Protein AF-A0A6A6VQ88-F1 (afdb_monomer_lite)

Organism: NCBI:txid1340428

Sequence (132 aa):
MDSVHTRSTAYEKLSNLYVLCNKLVDGVSEKMVLDTIVAIAKTKIDGSSSLILPTCYSIRIILDETTESDQARKALVDLYAEYGEKELEGKTTEEFSADFFVALSSRLMATRVRQNDKEEGAIKEVSTNSWW

Secondary structure (DSSP, 8-state):
-HHHHHHHHHHHHHHHHHHHHHHTT-HHHHHHHHHHHHHHHHPPPTT-----PPPHHHHHHHHHHS-TT-HHHHHHHHHHHHH-TTTTTT--TTTS-HHHHHHHHHHHHHHHHHHHHHHHHHHHHHHHSS--

Radius of gyration: 18.56 Å; chains: 1; bounding box: 42×37×58 Å

Structure (mmCIF, N/CA/C/O backbone):
data_AF-A0A6A6VQ88-F1
#
_entry.id   AF-A0A6A6VQ88-F1
#
loop_
_atom_site.group_PDB
_atom_site.id
_atom_site.type_symbol
_atom_site.label_atom_id
_atom_site.label_alt_id
_atom_site.label_comp_id
_atom_site.label_asym_id
_atom_site.label_entity_id
_atom_site.label_seq_id
_atom_site.pdbx_PDB_ins_code
_atom_site.Cartn_x
_atom_site.Cartn_y
_atom_site.Cartn_z
_atom_site.occupancy
_atom_site.B_iso_or_equiv
_atom_site.auth_seq_id
_atom_site.auth_comp_id
_atom_site.auth_asym_id
_atom_site.auth_atom_id
_atom_site.pdbx_PDB_model_num
ATOM 1 N N . MET A 1 1 ? 15.839 16.160 -6.687 1.00 57.09 1 MET A N 1
ATOM 2 C CA . MET A 1 1 ? 14.942 15.484 -7.651 1.00 57.09 1 MET A CA 1
ATOM 3 C C . MET A 1 1 ? 15.137 13.969 -7.627 1.00 57.09 1 MET A C 1
ATOM 5 O O . MET A 1 1 ? 14.145 13.254 -7.640 1.00 57.09 1 MET A O 1
ATOM 9 N N . ASP A 1 2 ? 16.368 13.479 -7.469 1.00 66.00 2 ASP A N 1
ATOM 10 C CA . ASP A 1 2 ? 16.692 12.039 -7.508 1.00 66.00 2 ASP A CA 1
ATOM 11 C C . ASP A 1 2 ? 16.021 11.183 -6.417 1.00 66.00 2 ASP A C 1
ATOM 13 O O . ASP A 1 2 ? 15.681 10.024 -6.653 1.00 66.00 2 ASP A O 1
ATOM 17 N N . SER A 1 3 ? 15.756 11.745 -5.232 1.00 67.50 3 SER A N 1
ATOM 18 C CA . SER A 1 3 ? 15.129 11.015 -4.118 1.00 67.50 3 SER A CA 1
ATOM 19 C C . SER A 1 3 ? 13.669 10.623 -4.377 1.00 67.50 3 SER A C 1
ATOM 21 O O . SER A 1 3 ? 13.243 9.557 -3.937 1.00 67.50 3 SER A O 1
ATOM 23 N N . VAL A 1 4 ? 12.912 11.441 -5.116 1.00 70.56 4 VAL A N 1
ATOM 24 C CA . VAL A 1 4 ? 11.500 11.176 -5.451 1.00 70.56 4 VAL A CA 1
ATOM 25 C C . VAL A 1 4 ? 11.411 10.007 -6.427 1.00 70.56 4 VAL A C 1
ATOM 27 O O . VAL A 1 4 ? 10.731 9.021 -6.156 1.00 70.56 4 VAL A O 1
ATOM 30 N N . HIS A 1 5 ? 12.181 10.076 -7.516 1.00 75.00 5 HIS A N 1
ATOM 31 C CA . HIS A 1 5 ? 12.226 9.031 -8.537 1.00 75.00 5 HIS A CA 1
ATOM 32 C C . HIS A 1 5 ? 12.708 7.685 -7.965 1.00 75.00 5 HIS A C 1
ATOM 34 O O . HIS A 1 5 ? 12.169 6.622 -8.283 1.00 75.00 5 HIS A O 1
ATOM 40 N N . THR A 1 6 ? 13.671 7.732 -7.040 1.00 80.94 6 THR A N 1
ATOM 41 C CA . THR A 1 6 ? 14.163 6.539 -6.339 1.00 80.94 6 THR A CA 1
ATOM 42 C C . THR A 1 6 ? 13.074 5.890 -5.476 1.00 80.94 6 THR A C 1
ATOM 44 O O . THR A 1 6 ? 12.968 4.667 -5.446 1.00 80.94 6 THR A O 1
ATOM 47 N N . ARG A 1 7 ? 12.217 6.674 -4.803 1.00 81.19 7 ARG A N 1
ATOM 48 C CA . ARG A 1 7 ? 11.106 6.116 -4.009 1.00 81.19 7 ARG A CA 1
ATOM 49 C C . ARG A 1 7 ? 9.960 5.598 -4.876 1.00 81.19 7 ARG A C 1
ATOM 51 O O . ARG A 1 7 ? 9.438 4.531 -4.573 1.00 81.19 7 ARG A O 1
ATOM 58 N N . SER A 1 8 ? 9.617 6.276 -5.973 1.00 83.25 8 SER A N 1
ATOM 59 C CA . SER A 1 8 ? 8.614 5.778 -6.930 1.00 83.25 8 SER A CA 1
ATOM 60 C C . SER A 1 8 ? 8.989 4.394 -7.462 1.00 83.25 8 SER A C 1
ATOM 62 O O . SER A 1 8 ? 8.202 3.458 -7.358 1.00 83.25 8 SER A O 1
ATOM 64 N N . THR A 1 9 ? 10.228 4.227 -7.933 1.00 89.06 9 THR A N 1
ATOM 65 C CA . THR A 1 9 ? 10.715 2.927 -8.428 1.00 89.06 9 THR A CA 1
ATOM 66 C C . THR A 1 9 ? 10.822 1.871 -7.323 1.00 89.06 9 THR A C 1
ATOM 68 O O . THR A 1 9 ? 10.633 0.682 -7.585 1.00 89.06 9 THR A O 1
ATOM 71 N N . ALA A 1 10 ? 11.086 2.274 -6.076 1.00 92.62 10 ALA A N 1
ATOM 72 C CA . ALA A 1 10 ? 11.059 1.365 -4.933 1.00 92.62 10 ALA A CA 1
ATOM 73 C C . ALA A 1 10 ? 9.646 0.825 -4.665 1.00 92.62 10 ALA A C 1
ATOM 75 O O . ALA A 1 10 ? 9.501 -0.378 -4.453 1.00 92.62 10 ALA A O 1
ATOM 76 N N . TYR A 1 11 ? 8.606 1.664 -4.736 1.00 94.62 11 TYR A N 1
ATOM 77 C CA . TYR A 1 11 ? 7.223 1.211 -4.555 1.00 94.62 11 TYR A CA 1
ATOM 78 C C . TYR A 1 11 ? 6.792 0.198 -5.605 1.00 94.62 11 TYR A C 1
ATOM 80 O O . TYR A 1 11 ? 6.148 -0.791 -5.266 1.00 94.62 11 TYR A O 1
ATOM 88 N N . GLU A 1 12 ? 7.179 0.395 -6.861 1.00 94.56 12 GLU A N 1
ATOM 89 C CA . GLU A 1 12 ? 6.874 -0.554 -7.934 1.00 94.56 12 GLU A CA 1
ATOM 90 C C . GLU A 1 12 ? 7.543 -1.9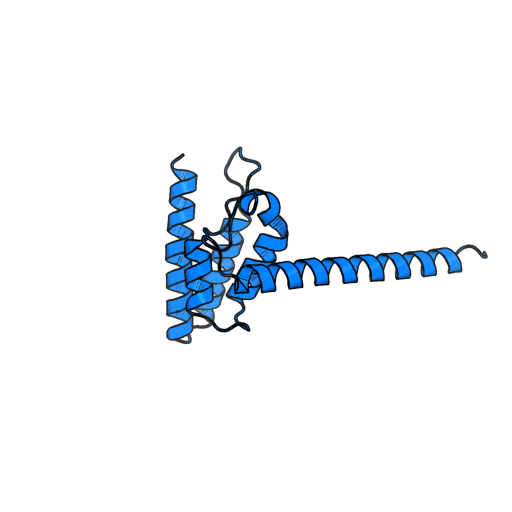08 -7.692 1.00 94.56 12 GLU A C 1
ATOM 92 O O . GLU A 1 12 ? 6.902 -2.954 -7.802 1.00 94.56 12 GLU A O 1
ATOM 97 N N . LYS A 1 13 ? 8.823 -1.905 -7.303 1.00 96.19 13 LYS A N 1
ATOM 98 C CA . LYS A 1 13 ? 9.557 -3.136 -6.978 1.00 96.19 13 LYS A CA 1
ATOM 99 C C . LYS A 1 13 ? 8.956 -3.853 -5.773 1.00 96.19 13 LYS A C 1
ATOM 101 O O . LYS A 1 13 ? 8.774 -5.065 -5.826 1.00 96.19 13 LYS A O 1
ATOM 106 N N . LEU A 1 14 ? 8.624 -3.116 -4.714 1.00 96.94 14 LEU A N 1
ATOM 107 C CA . LEU A 1 14 ? 8.008 -3.681 -3.513 1.00 96.94 14 LEU A CA 1
ATOM 108 C C . LEU A 1 14 ? 6.603 -4.214 -3.795 1.00 96.94 14 LEU A C 1
ATOM 110 O O . LEU A 1 14 ? 6.260 -5.280 -3.305 1.00 96.94 14 LEU A O 1
ATOM 114 N N . SER A 1 15 ? 5.817 -3.536 -4.631 1.00 97.19 15 SER A N 1
ATOM 115 C CA . SER A 1 15 ? 4.473 -4.002 -4.996 1.00 97.19 15 SER A CA 1
ATOM 116 C C . SER A 1 15 ? 4.528 -5.302 -5.796 1.00 97.19 15 SER A C 1
ATOM 118 O O . SER A 1 15 ? 3.810 -6.248 -5.490 1.00 97.19 15 SER A O 1
ATOM 120 N N . ASN A 1 16 ? 5.446 -5.399 -6.763 1.00 97.12 16 ASN A N 1
ATOM 121 C CA . ASN A 1 16 ? 5.683 -6.649 -7.489 1.00 97.12 16 ASN A CA 1
ATOM 122 C C . ASN A 1 16 ? 6.172 -7.772 -6.562 1.00 97.12 16 ASN A C 1
ATOM 124 O O . ASN A 1 16 ? 5.733 -8.913 -6.692 1.00 97.12 16 ASN A O 1
ATOM 128 N N . LEU A 1 17 ? 7.067 -7.458 -5.620 1.00 97.62 17 LEU A N 1
ATOM 129 C CA . LEU A 1 17 ? 7.561 -8.433 -4.650 1.00 97.62 17 LEU A CA 1
ATOM 130 C C . LEU A 1 17 ? 6.444 -8.915 -3.718 1.00 97.62 17 LEU A C 1
ATOM 132 O O . LEU A 1 17 ? 6.363 -10.108 -3.457 1.00 97.62 17 LEU A O 1
ATOM 136 N N . TYR A 1 18 ? 5.557 -8.020 -3.276 1.00 97.88 18 TYR A N 1
ATOM 137 C CA . TYR A 1 18 ? 4.387 -8.382 -2.479 1.00 97.88 18 TYR A CA 1
ATOM 138 C C . TYR A 1 18 ? 3.505 -9.387 -3.223 1.00 97.88 18 TYR A C 1
ATOM 140 O O . TYR A 1 18 ? 3.211 -10.456 -2.696 1.00 97.88 18 TYR A O 1
ATOM 148 N N . VAL A 1 19 ? 3.149 -9.083 -4.477 1.00 96.75 19 VAL A N 1
ATOM 149 C CA . VAL A 1 19 ? 2.345 -9.977 -5.326 1.00 96.75 19 VAL A CA 1
ATOM 150 C C . VAL A 1 19 ? 3.037 -11.326 -5.518 1.00 96.75 19 VAL A C 1
ATOM 152 O O . VAL A 1 19 ? 2.387 -12.370 -5.472 1.00 96.75 19 VAL A O 1
ATOM 155 N N . LEU A 1 20 ? 4.358 -11.331 -5.706 1.00 97.50 20 LEU A N 1
ATOM 156 C CA . LEU A 1 20 ? 5.128 -12.567 -5.808 1.00 97.50 20 LEU A CA 1
ATOM 157 C C . LEU A 1 20 ? 5.057 -13.386 -4.510 1.00 97.50 20 LEU A C 1
ATOM 159 O O . LEU A 1 20 ? 4.793 -14.584 -4.576 1.00 97.50 20 LEU A O 1
ATOM 163 N N . CYS A 1 21 ? 5.252 -12.762 -3.345 1.00 97.12 21 CYS A N 1
ATOM 164 C CA . CYS A 1 21 ? 5.136 -13.428 -2.045 1.00 97.12 21 CYS A CA 1
ATOM 165 C C . CYS A 1 21 ? 3.730 -13.999 -1.822 1.00 97.12 21 CYS A C 1
ATOM 167 O O . CYS A 1 21 ? 3.611 -15.154 -1.417 1.00 97.12 21 CYS A O 1
ATOM 169 N N . ASN A 1 22 ? 2.685 -13.244 -2.170 1.00 95.50 22 ASN A N 1
ATOM 170 C CA . ASN A 1 22 ? 1.294 -13.689 -2.091 1.00 95.50 22 ASN A CA 1
ATOM 171 C C . ASN A 1 22 ? 1.048 -14.929 -2.978 1.00 95.50 22 ASN A C 1
ATOM 173 O O . ASN A 1 22 ? 0.521 -15.938 -2.509 1.00 95.50 22 ASN A O 1
ATOM 177 N N . LYS A 1 23 ? 1.542 -14.924 -4.227 1.00 94.81 23 LYS A N 1
ATOM 178 C CA . LYS A 1 23 ? 1.458 -16.074 -5.154 1.00 94.81 23 LYS A CA 1
ATOM 179 C C . LYS A 1 23 ? 2.254 -17.295 -4.689 1.00 94.81 23 LYS A C 1
ATOM 181 O O . LYS A 1 23 ? 1.863 -18.424 -4.978 1.00 94.81 23 LYS A O 1
ATOM 186 N N . LEU A 1 24 ? 3.366 -17.080 -3.989 1.00 97.38 24 LEU A N 1
ATOM 187 C CA . LEU A 1 24 ? 4.177 -18.141 -3.384 1.00 97.38 24 LEU A CA 1
ATOM 188 C C . LEU A 1 24 ? 3.634 -18.606 -2.023 1.00 97.38 24 LEU A C 1
ATOM 190 O O . LEU A 1 24 ? 4.179 -19.551 -1.454 1.00 97.38 24 LEU A O 1
ATOM 194 N N . VAL A 1 25 ? 2.568 -17.975 -1.515 1.00 95.75 25 VAL A N 1
ATOM 195 C CA . VAL A 1 25 ? 1.987 -18.227 -0.187 1.00 95.75 25 VAL A CA 1
ATOM 196 C C . VAL A 1 25 ? 3.022 -18.018 0.937 1.00 95.75 25 VAL A C 1
ATOM 198 O O . VAL A 1 25 ? 2.986 -18.661 1.986 1.00 95.75 25 VAL A O 1
ATOM 201 N N . ASP A 1 26 ? 3.967 -17.097 0.727 1.00 97.25 26 ASP A N 1
ATOM 202 C CA . ASP A 1 26 ? 4.970 -16.699 1.717 1.00 97.25 26 ASP A CA 1
ATOM 203 C C . ASP A 1 26 ? 4.459 -15.511 2.542 1.00 97.25 26 ASP A C 1
ATOM 205 O O . ASP A 1 26 ? 4.835 -14.355 2.328 1.00 97.25 26 ASP A O 1
ATOM 209 N N . GLY A 1 27 ? 3.595 -15.816 3.513 1.00 96.06 27 GLY A N 1
ATOM 210 C CA . GLY A 1 27 ? 2.959 -14.804 4.361 1.00 96.06 27 GLY A CA 1
ATOM 211 C C . GLY A 1 27 ? 3.932 -14.004 5.241 1.00 96.06 27 GLY A C 1
ATOM 212 O O . GLY A 1 27 ? 3.606 -12.897 5.670 1.00 96.06 27 GLY A O 1
ATOM 213 N N . VAL A 1 28 ? 5.133 -14.530 5.522 1.00 97.38 28 VAL A N 1
ATOM 214 C CA . VAL A 1 28 ? 6.140 -13.815 6.328 1.00 97.38 28 VAL A CA 1
ATOM 215 C C . VAL A 1 28 ? 6.757 -12.692 5.504 1.00 97.38 28 VAL A C 1
ATOM 217 O O . VAL A 1 28 ? 6.773 -11.541 5.949 1.00 97.38 28 VAL A O 1
ATOM 220 N N . SER A 1 29 ? 7.224 -13.013 4.297 1.00 97.31 29 SER A N 1
ATOM 221 C CA . SER A 1 29 ? 7.798 -12.016 3.393 1.00 97.31 29 SER A CA 1
ATOM 222 C C . SER A 1 29 ? 6.738 -11.041 2.891 1.00 97.31 29 SER A C 1
ATOM 224 O O . SER A 1 29 ? 6.998 -9.843 2.848 1.00 97.31 29 SER A O 1
ATOM 226 N N . GLU A 1 30 ? 5.526 -11.519 2.596 1.00 96.50 30 GLU A N 1
ATOM 227 C CA . GLU A 1 30 ? 4.381 -10.682 2.218 1.00 96.50 30 GLU A CA 1
ATOM 228 C C . GLU A 1 30 ? 4.140 -9.569 3.247 1.00 96.50 30 GLU A C 1
ATOM 230 O O . GLU A 1 30 ? 4.154 -8.379 2.913 1.00 96.50 30 GLU A O 1
ATOM 235 N N . LYS A 1 31 ? 4.023 -9.942 4.527 1.00 96.50 31 LYS A N 1
ATOM 236 C CA . LYS A 1 31 ? 3.859 -8.981 5.619 1.00 96.50 31 LYS A CA 1
ATOM 237 C C . LYS A 1 31 ? 5.051 -8.030 5.732 1.00 96.50 31 LYS A C 1
ATOM 239 O O . LYS A 1 31 ? 4.856 -6.825 5.868 1.00 96.50 31 LYS A O 1
ATOM 244 N N . MET A 1 32 ? 6.277 -8.548 5.652 1.00 97.56 32 MET A N 1
ATOM 245 C CA . MET A 1 32 ? 7.492 -7.733 5.750 1.00 97.56 32 MET A CA 1
ATOM 246 C C . MET A 1 32 ? 7.573 -6.682 4.634 1.00 97.56 32 MET A C 1
ATOM 248 O O . MET A 1 32 ? 7.960 -5.536 4.878 1.00 97.56 32 MET A O 1
ATOM 252 N N . VAL A 1 33 ? 7.186 -7.048 3.411 1.00 97.31 33 VAL A N 1
ATOM 253 C CA . VAL A 1 33 ? 7.142 -6.135 2.265 1.00 97.31 33 VAL A CA 1
ATOM 254 C C . VAL A 1 33 ? 6.078 -5.063 2.473 1.00 97.31 33 VAL A C 1
ATOM 256 O O . VAL A 1 33 ? 6.367 -3.884 2.268 1.00 97.31 33 VAL A O 1
ATOM 259 N N . LEU A 1 34 ? 4.881 -5.436 2.934 1.00 96.56 34 LEU A N 1
ATOM 260 C CA . LEU A 1 34 ? 3.817 -4.473 3.212 1.00 96.56 34 LEU A CA 1
ATOM 261 C C . LEU A 1 34 ? 4.205 -3.482 4.315 1.00 96.56 34 LEU A C 1
ATOM 263 O O . LEU A 1 34 ? 4.065 -2.270 4.133 1.00 96.56 34 LEU A O 1
ATOM 267 N N . ASP A 1 35 ? 4.762 -3.980 5.419 1.00 96.00 35 ASP A N 1
ATOM 268 C CA . ASP A 1 35 ? 5.272 -3.150 6.513 1.00 96.00 35 ASP A CA 1
ATOM 269 C C . ASP A 1 35 ? 6.347 -2.175 6.000 1.00 96.00 35 ASP A C 1
ATOM 271 O O . ASP A 1 35 ? 6.358 -0.996 6.365 1.00 96.00 35 ASP A O 1
ATOM 275 N N . THR A 1 36 ? 7.204 -2.631 5.080 1.00 95.75 36 THR A N 1
ATOM 276 C CA . THR A 1 36 ? 8.226 -1.796 4.433 1.00 95.75 36 THR A CA 1
ATOM 277 C C . THR A 1 36 ? 7.606 -0.700 3.561 1.00 95.75 36 THR A C 1
ATOM 279 O O . THR A 1 36 ? 8.021 0.455 3.657 1.00 95.75 36 THR A O 1
ATOM 282 N N . ILE A 1 37 ? 6.593 -1.015 2.744 1.00 94.75 37 ILE A N 1
ATOM 283 C CA . ILE A 1 37 ? 5.870 -0.024 1.925 1.00 94.75 37 ILE A CA 1
ATOM 284 C C . ILE A 1 37 ? 5.285 1.075 2.820 1.00 94.75 37 ILE A C 1
ATOM 286 O O . ILE A 1 37 ? 5.494 2.264 2.566 1.00 94.75 37 ILE A O 1
ATOM 290 N N . VAL A 1 38 ? 4.598 0.687 3.898 1.00 94.06 38 VAL A N 1
ATOM 291 C CA . VAL A 1 38 ? 3.985 1.630 4.844 1.00 94.06 38 VAL A CA 1
ATOM 292 C C . VAL A 1 38 ? 5.048 2.471 5.555 1.00 94.06 38 VAL A C 1
ATOM 294 O O . VAL A 1 38 ? 4.869 3.680 5.720 1.00 94.06 38 VAL A O 1
ATOM 297 N N . ALA A 1 39 ? 6.171 1.868 5.951 1.00 92.25 39 ALA A N 1
ATOM 298 C CA . ALA A 1 39 ? 7.271 2.579 6.596 1.00 92.25 39 ALA A CA 1
ATOM 299 C C . ALA A 1 39 ? 7.892 3.639 5.673 1.00 92.25 39 ALA A C 1
ATOM 301 O O . ALA A 1 39 ? 8.098 4.778 6.100 1.00 92.25 39 ALA A O 1
ATOM 302 N N . ILE A 1 40 ? 8.135 3.310 4.399 1.00 91.38 40 ILE A N 1
ATOM 303 C CA . ILE A 1 40 ? 8.659 4.269 3.412 1.00 91.38 40 ILE A CA 1
ATOM 304 C C . ILE A 1 40 ? 7.677 5.429 3.230 1.00 91.38 40 ILE A C 1
ATOM 306 O O . ILE A 1 40 ? 8.099 6.587 3.241 1.00 91.38 40 ILE A O 1
ATOM 310 N N . ALA A 1 41 ? 6.378 5.136 3.146 1.00 90.44 41 ALA A N 1
ATOM 311 C CA . ALA A 1 41 ? 5.350 6.153 2.955 1.00 90.44 41 ALA A CA 1
ATOM 312 C C . ALA A 1 41 ? 5.224 7.123 4.130 1.00 90.44 41 ALA A C 1
ATOM 314 O O . ALA A 1 41 ? 4.978 8.309 3.924 1.00 90.44 41 ALA A O 1
ATOM 315 N N . LYS A 1 42 ? 5.451 6.646 5.357 1.00 88.69 42 LYS A N 1
ATOM 316 C CA . LYS A 1 42 ? 5.443 7.475 6.573 1.00 88.69 42 LYS A CA 1
ATOM 317 C C . LYS A 1 42 ? 6.759 8.217 6.816 1.00 88.69 42 LYS A C 1
ATOM 319 O O . LYS A 1 42 ? 6.823 9.100 7.671 1.00 88.69 42 LYS A O 1
ATOM 324 N N . THR A 1 43 ? 7.814 7.889 6.072 1.00 86.56 43 THR A N 1
ATOM 325 C CA . THR A 1 43 ? 9.129 8.511 6.236 1.00 86.56 43 THR A CA 1
ATOM 326 C C . THR A 1 43 ? 9.196 9.823 5.457 1.00 86.56 43 THR A C 1
ATOM 328 O O . THR A 1 43 ? 9.157 9.837 4.225 1.00 86.56 43 THR A O 1
ATOM 331 N N . LYS A 1 44 ? 9.362 10.948 6.159 1.00 77.81 44 LYS A N 1
ATOM 332 C CA . LYS A 1 44 ? 9.606 12.255 5.525 1.00 77.81 44 LYS A CA 1
ATOM 333 C C . LYS A 1 44 ? 10.937 12.244 4.765 1.00 77.81 44 LYS A C 1
ATOM 335 O O . LYS A 1 44 ? 11.855 11.504 5.112 1.00 77.81 44 LYS A O 1
ATOM 340 N N . ILE A 1 45 ? 11.042 13.025 3.694 1.00 73.31 45 ILE A N 1
ATOM 341 C CA . ILE A 1 45 ? 12.348 13.304 3.079 1.00 73.31 45 ILE A CA 1
ATOM 342 C C . ILE A 1 45 ? 12.972 14.464 3.841 1.00 73.31 45 ILE A C 1
ATOM 344 O O . ILE A 1 45 ? 12.269 15.428 4.136 1.00 73.31 45 ILE A O 1
ATOM 348 N N . ASP A 1 46 ? 14.271 14.375 4.131 1.00 62.50 46 ASP A N 1
ATOM 349 C CA . ASP A 1 46 ? 15.050 15.448 4.754 1.00 62.50 46 ASP A CA 1
ATOM 350 C C . ASP A 1 46 ? 14.688 16.823 4.178 1.00 62.50 46 ASP A C 1
ATOM 352 O O . ASP A 1 46 ? 14.854 17.093 2.987 1.00 62.50 46 ASP A O 1
ATOM 356 N N . GLY A 1 47 ? 14.142 17.683 5.040 1.00 60.47 47 GLY A N 1
ATOM 357 C CA . GLY A 1 47 ? 13.778 19.062 4.714 1.00 60.47 47 GLY A CA 1
ATOM 358 C C . GLY A 1 47 ? 12.436 19.266 3.999 1.00 60.47 47 GLY A C 1
ATOM 359 O O . GLY A 1 47 ? 12.018 20.412 3.862 1.00 60.47 47 GLY A O 1
ATOM 360 N N . SER A 1 48 ? 11.727 18.208 3.588 1.00 63.12 48 SER A N 1
ATOM 361 C CA . SER A 1 48 ? 10.383 18.31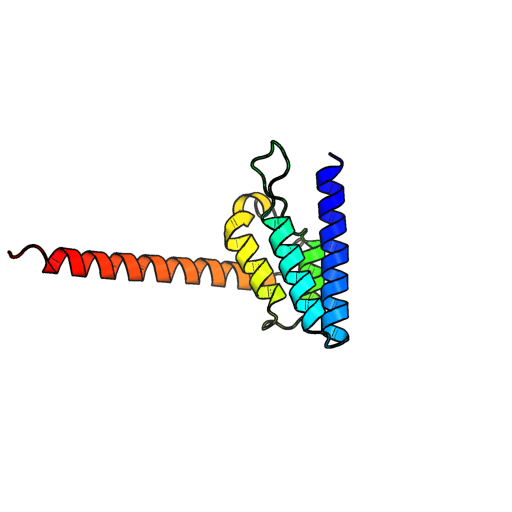5 3.006 1.00 63.12 48 SER A CA 1
ATOM 362 C C . SER A 1 48 ? 9.308 17.892 4.004 1.00 63.12 48 SER A C 1
ATOM 364 O O . SER A 1 48 ? 9.379 16.834 4.630 1.00 63.12 48 SER A O 1
ATOM 366 N N . SER A 1 49 ? 8.263 18.710 4.133 1.00 65.75 49 SER A N 1
ATOM 367 C CA . SER A 1 49 ? 7.053 18.350 4.880 1.00 65.75 49 SER A CA 1
ATOM 368 C C . SER A 1 49 ? 6.167 17.353 4.129 1.00 65.75 49 SER A C 1
ATOM 370 O O . SER A 1 49 ? 5.214 16.843 4.717 1.00 65.75 49 SER A O 1
ATOM 372 N N . SER A 1 50 ? 6.475 17.064 2.859 1.00 70.31 50 SER A N 1
ATOM 373 C CA . SER A 1 50 ? 5.683 16.163 2.027 1.00 70.31 50 SER A CA 1
ATOM 374 C C . SER A 1 50 ? 6.128 14.716 2.194 1.00 70.31 50 SER A C 1
ATOM 376 O O . SER A 1 50 ? 7.309 14.382 2.051 1.00 70.31 50 SER A O 1
ATOM 378 N N . LEU A 1 51 ? 5.156 13.854 2.475 1.00 83.44 51 LEU A N 1
ATOM 379 C CA . LEU A 1 51 ? 5.304 12.411 2.343 1.00 83.44 51 LEU A CA 1
ATOM 380 C C . LEU A 1 51 ? 5.323 12.047 0.854 1.00 83.44 51 LEU A C 1
ATOM 382 O O . LEU A 1 51 ? 4.806 12.796 0.027 1.00 83.44 51 LEU A O 1
ATOM 386 N N . ILE A 1 52 ? 5.929 10.907 0.521 1.00 86.38 52 ILE A N 1
ATOM 387 C CA . ILE A 1 52 ? 5.817 10.324 -0.820 1.00 86.38 52 ILE A CA 1
ATOM 388 C C . ILE A 1 52 ? 4.981 9.070 -0.693 1.00 86.38 52 ILE A C 1
ATOM 390 O O . ILE A 1 52 ? 5.442 8.088 -0.110 1.00 86.38 52 ILE A O 1
ATOM 394 N N . LEU A 1 53 ? 3.779 9.106 -1.252 1.00 91.19 53 LEU A N 1
ATOM 395 C CA . LEU A 1 53 ? 2.887 7.957 -1.278 1.00 91.19 53 LEU A CA 1
ATOM 396 C C . LEU A 1 53 ? 3.228 7.019 -2.451 1.00 91.19 53 LEU A C 1
ATOM 398 O O . LEU A 1 53 ? 3.901 7.437 -3.400 1.00 91.19 53 LEU A O 1
ATOM 402 N N . PRO A 1 54 ? 2.807 5.744 -2.383 1.00 92.69 54 PRO A N 1
ATOM 403 C CA . PRO A 1 54 ? 2.875 4.821 -3.511 1.00 92.69 54 PRO A CA 1
ATOM 404 C C . PRO A 1 54 ? 2.288 5.444 -4.779 1.00 92.69 54 PRO A C 1
ATOM 406 O O . PRO A 1 54 ? 1.266 6.105 -4.727 1.00 92.69 54 PRO A O 1
ATOM 409 N N . THR A 1 55 ? 2.914 5.249 -5.935 1.00 90.88 55 THR A N 1
ATOM 410 C CA . THR A 1 55 ? 2.383 5.772 -7.202 1.00 90.88 55 THR A CA 1
ATOM 411 C C . THR A 1 55 ? 1.101 5.044 -7.610 1.00 90.88 55 THR A C 1
ATOM 413 O O . THR A 1 55 ? 0.875 3.892 -7.222 1.00 90.88 55 THR A O 1
ATOM 416 N N . CYS A 1 56 ? 0.295 5.665 -8.473 1.00 89.62 56 CYS A N 1
ATOM 417 C CA . CYS A 1 56 ? -0.894 5.036 -9.052 1.00 89.62 56 CYS A CA 1
ATOM 418 C C . CYS A 1 56 ? -0.590 3.678 -9.711 1.00 89.62 56 CYS A C 1
ATOM 420 O O . CYS A 1 56 ? -1.346 2.723 -9.547 1.00 89.62 56 CYS A O 1
ATOM 422 N N . TYR A 1 57 ? 0.563 3.557 -10.374 1.00 90.38 57 TYR A N 1
ATOM 423 C CA . TYR A 1 57 ? 1.013 2.307 -10.976 1.00 90.38 57 TYR A CA 1
ATOM 424 C C . TYR A 1 57 ? 1.303 1.225 -9.924 1.00 90.38 57 TYR A C 1
ATOM 426 O O . TYR A 1 57 ? 0.833 0.099 -10.057 1.00 90.38 57 TYR A O 1
ATOM 434 N N . SER A 1 58 ? 2.002 1.564 -8.834 1.00 92.06 58 SER A N 1
ATOM 435 C CA . SER A 1 58 ? 2.240 0.611 -7.738 1.00 92.06 58 SER A CA 1
ATOM 436 C C . SER A 1 58 ? 0.954 0.171 -7.033 1.00 92.06 58 SER A C 1
ATOM 438 O O . SER A 1 58 ? 0.792 -1.004 -6.714 1.00 92.06 58 SER A O 1
ATOM 440 N N . ILE A 1 59 ? -0.002 1.086 -6.870 1.00 92.38 59 ILE A N 1
ATOM 441 C CA . ILE A 1 59 ? -1.326 0.786 -6.317 1.00 92.38 59 ILE A CA 1
ATOM 442 C C . ILE A 1 59 ? -2.065 -0.177 -7.239 1.00 92.38 59 ILE A C 1
ATOM 444 O O . ILE A 1 59 ? -2.578 -1.193 -6.777 1.00 92.38 59 ILE A O 1
ATOM 448 N N . ARG A 1 60 ? -2.045 0.088 -8.548 1.00 91.75 60 ARG A N 1
ATOM 449 C CA . ARG A 1 60 ? -2.657 -0.775 -9.554 1.00 91.75 60 ARG A CA 1
ATOM 450 C C . ARG A 1 60 ? -2.080 -2.190 -9.549 1.00 91.75 60 ARG A C 1
ATOM 452 O O . ARG A 1 60 ? -2.862 -3.125 -9.602 1.00 91.75 60 ARG A O 1
ATOM 459 N N . ILE A 1 61 ? -0.761 -2.356 -9.409 1.00 93.81 61 ILE A N 1
ATOM 460 C CA . ILE A 1 61 ? -0.140 -3.688 -9.274 1.00 93.81 61 ILE A CA 1
ATOM 461 C C . ILE A 1 61 ? -0.775 -4.473 -8.121 1.00 93.81 61 ILE A C 1
ATOM 463 O O . ILE A 1 61 ? -1.112 -5.639 -8.286 1.00 93.81 61 ILE A O 1
ATOM 467 N N . ILE A 1 62 ? -0.957 -3.838 -6.959 1.00 94.44 62 ILE A N 1
ATOM 468 C CA . ILE A 1 62 ? -1.570 -4.498 -5.804 1.00 94.44 62 ILE A CA 1
ATOM 469 C C . ILE A 1 62 ? -3.050 -4.775 -6.060 1.00 94.44 62 ILE A C 1
ATOM 471 O O . ILE A 1 62 ? -3.497 -5.889 -5.814 1.00 94.44 62 ILE A O 1
ATOM 475 N N . LEU A 1 63 ? -3.820 -3.802 -6.550 1.00 91.62 63 LEU A N 1
ATOM 476 C CA . LEU A 1 63 ? -5.247 -4.002 -6.812 1.00 91.62 63 LEU A CA 1
ATOM 477 C C . LEU A 1 63 ? -5.478 -5.106 -7.852 1.00 91.62 63 LEU A C 1
ATOM 479 O O . LEU A 1 63 ? -6.201 -6.049 -7.555 1.00 91.62 63 LEU A O 1
ATOM 483 N N . ASP A 1 64 ? -4.844 -5.046 -9.019 1.00 91.19 64 ASP A N 1
ATOM 484 C CA . ASP A 1 64 ? -5.116 -5.974 -10.125 1.00 91.19 64 ASP A CA 1
ATOM 485 C C . ASP A 1 64 ? -4.763 -7.435 -9.768 1.00 91.19 64 ASP A C 1
ATOM 487 O O . ASP A 1 64 ? -5.374 -8.368 -10.287 1.00 91.19 64 ASP A O 1
ATOM 491 N N . GLU A 1 65 ? -3.822 -7.645 -8.843 1.00 93.75 65 GLU A N 1
ATOM 492 C CA . GLU A 1 65 ? -3.274 -8.968 -8.518 1.00 93.75 65 GLU A CA 1
ATOM 493 C C . GLU A 1 65 ? -3.696 -9.512 -7.141 1.00 93.75 65 GLU A C 1
ATOM 495 O O . GLU A 1 65 ? -3.254 -10.593 -6.750 1.00 93.75 65 GLU A O 1
ATOM 500 N N . THR A 1 66 ? -4.541 -8.798 -6.388 1.00 92.69 66 THR A N 1
ATOM 501 C CA . THR A 1 66 ? -4.999 -9.226 -5.052 1.00 92.69 66 THR A CA 1
ATOM 502 C C . THR A 1 66 ? -6.514 -9.131 -4.891 1.00 92.69 66 THR A C 1
ATOM 504 O O . THR A 1 66 ? -7.197 -8.369 -5.576 1.00 92.69 66 THR A O 1
ATOM 507 N N . THR A 1 67 ? -7.061 -9.910 -3.955 1.00 92.06 67 THR A N 1
ATOM 508 C CA . THR A 1 67 ? -8.503 -9.911 -3.648 1.00 92.06 67 THR A CA 1
ATOM 509 C C . THR A 1 67 ? -8.936 -8.655 -2.891 1.00 92.06 67 THR A C 1
ATOM 511 O O . THR A 1 67 ? -8.130 -8.018 -2.222 1.00 92.06 67 THR A O 1
ATOM 514 N N . GLU A 1 68 ? -10.228 -8.317 -2.912 1.00 87.62 68 GLU A N 1
ATOM 515 C CA . GLU A 1 68 ? -10.766 -7.167 -2.161 1.00 87.62 68 GLU A CA 1
ATOM 516 C C . GLU A 1 68 ? -10.498 -7.231 -0.649 1.00 87.62 68 GLU A C 1
ATOM 518 O O . GLU A 1 68 ? -10.326 -6.196 -0.007 1.00 87.62 68 GLU A O 1
ATOM 523 N N . SER A 1 69 ? -10.432 -8.439 -0.085 1.00 89.25 69 SER A N 1
ATOM 524 C CA . SER A 1 69 ? -10.140 -8.678 1.332 1.00 89.25 69 SER A CA 1
ATOM 525 C C . SER A 1 69 ? -8.652 -8.602 1.692 1.00 89.25 69 SER A C 1
ATOM 527 O O . SER A 1 69 ? -8.304 -8.798 2.858 1.00 89.25 69 SER A O 1
ATOM 529 N N . ASP A 1 70 ? -7.775 -8.357 0.719 1.00 94.31 70 ASP A N 1
ATOM 530 C CA . ASP A 1 70 ? -6.331 -8.364 0.920 1.00 94.31 70 ASP A CA 1
ATOM 531 C C . ASP A 1 70 ? -5.859 -7.225 1.840 1.00 94.31 70 ASP A C 1
ATOM 533 O O . ASP A 1 70 ? -6.335 -6.082 1.786 1.00 94.31 70 ASP A O 1
ATOM 537 N N . GLN A 1 71 ? -4.896 -7.539 2.707 1.00 94.12 71 GLN A N 1
ATOM 538 C CA . GLN A 1 71 ? -4.387 -6.592 3.695 1.00 94.12 71 GLN A CA 1
ATOM 539 C C . GLN A 1 71 ? -3.635 -5.428 3.046 1.00 94.12 71 GLN A C 1
ATOM 541 O O . GLN A 1 71 ? -3.728 -4.307 3.551 1.00 94.12 71 GLN A O 1
ATOM 546 N N . ALA A 1 72 ? -2.951 -5.648 1.919 1.00 94.44 72 ALA A N 1
ATOM 547 C CA . ALA A 1 72 ? -2.253 -4.577 1.222 1.00 94.44 72 ALA A CA 1
ATOM 548 C C . ALA A 1 72 ? -3.220 -3.561 0.626 1.00 94.44 72 ALA A C 1
ATOM 550 O O . ALA A 1 72 ? -2.994 -2.359 0.779 1.00 94.44 72 ALA A O 1
ATOM 551 N N . ARG A 1 73 ? -4.336 -4.004 0.027 1.00 94.44 73 ARG A N 1
ATOM 552 C CA . ARG A 1 73 ? -5.376 -3.081 -0.458 1.00 94.44 73 ARG A CA 1
ATOM 553 C C . ARG A 1 73 ? -5.871 -2.182 0.669 1.00 94.44 73 ARG A C 1
ATOM 555 O O . ARG A 1 73 ? -5.906 -0.961 0.520 1.00 94.44 73 ARG A O 1
ATOM 562 N N . LYS A 1 74 ? -6.197 -2.776 1.820 1.00 94.06 74 LYS A N 1
ATOM 563 C CA . LYS A 1 74 ? -6.660 -2.027 2.992 1.00 94.06 74 LYS A CA 1
ATOM 564 C C . LYS A 1 74 ? -5.605 -1.041 3.498 1.00 94.06 74 LYS A C 1
ATOM 566 O O . LYS A 1 74 ? -5.935 0.114 3.744 1.00 94.06 74 LYS A O 1
ATOM 571 N N . ALA A 1 75 ? -4.350 -1.472 3.609 1.00 94.38 75 ALA A N 1
ATOM 572 C CA . ALA A 1 75 ? -3.254 -0.629 4.076 1.00 94.38 75 ALA A CA 1
ATOM 573 C C . ALA A 1 75 ? -2.984 0.562 3.141 1.00 94.38 75 ALA A C 1
ATOM 575 O O . ALA A 1 75 ? -2.764 1.673 3.618 1.00 94.38 75 ALA A O 1
ATOM 576 N N . LEU A 1 76 ? -3.043 0.358 1.820 1.00 93.88 76 LEU A N 1
ATOM 577 C CA . LEU A 1 76 ? -2.901 1.433 0.833 1.00 93.88 76 LEU A CA 1
ATOM 578 C C . LEU A 1 76 ? -4.054 2.435 0.916 1.00 93.88 76 LEU A C 1
ATOM 580 O O . LEU A 1 76 ? -3.824 3.643 0.892 1.00 93.88 76 LEU A O 1
ATOM 584 N N . VAL A 1 77 ? -5.287 1.946 1.057 1.00 94.00 77 VAL A N 1
ATOM 585 C CA . VAL A 1 77 ? -6.464 2.802 1.238 1.00 94.00 77 VAL A CA 1
ATOM 586 C C . VAL A 1 77 ? -6.370 3.600 2.539 1.00 94.00 77 VAL A C 1
ATOM 588 O O . VAL A 1 77 ? -6.634 4.799 2.530 1.00 94.00 77 VAL A O 1
ATOM 591 N N . ASP A 1 78 ? -5.957 2.971 3.641 1.00 93.38 78 ASP A N 1
ATOM 592 C CA . ASP A 1 78 ? -5.742 3.646 4.926 1.00 93.38 78 ASP A CA 1
ATOM 593 C C . ASP A 1 78 ? -4.681 4.751 4.807 1.00 93.38 78 ASP A C 1
ATOM 595 O O . ASP A 1 78 ? -4.892 5.869 5.275 1.00 93.38 78 ASP A O 1
ATOM 599 N N . LEU A 1 79 ? -3.573 4.468 4.119 1.00 92.75 79 LEU A N 1
ATOM 600 C CA . LEU A 1 79 ? -2.498 5.427 3.880 1.00 92.75 79 LEU A CA 1
ATOM 601 C C . LEU A 1 79 ? -2.987 6.652 3.089 1.00 92.75 79 LEU A C 1
ATOM 603 O O . LEU A 1 79 ? -2.676 7.789 3.441 1.00 92.75 79 LEU A O 1
ATOM 607 N N . TYR A 1 80 ? -3.775 6.432 2.037 1.00 93.12 80 TYR A N 1
ATOM 608 C CA . TYR A 1 80 ? -4.341 7.511 1.228 1.00 93.12 80 TYR A CA 1
ATOM 609 C C . TYR A 1 80 ? -5.454 8.276 1.936 1.00 93.12 80 TYR A C 1
ATOM 611 O O . TYR A 1 80 ? -5.567 9.485 1.756 1.00 93.12 80 TYR A O 1
ATOM 619 N N . ALA A 1 81 ? -6.250 7.611 2.769 1.00 92.62 81 ALA A N 1
ATOM 620 C CA . ALA A 1 81 ? -7.241 8.284 3.598 1.00 92.62 81 ALA A CA 1
ATOM 621 C C . ALA A 1 81 ? -6.583 9.234 4.612 1.00 92.62 81 ALA A C 1
ATOM 623 O O . ALA A 1 81 ? -7.164 10.263 4.947 1.00 92.62 81 ALA A O 1
ATOM 624 N N . GLU A 1 82 ? -5.387 8.890 5.096 1.00 90.50 82 GLU A N 1
ATOM 625 C CA . GLU A 1 82 ? -4.661 9.670 6.101 1.00 90.50 82 GLU A CA 1
ATOM 626 C C . GLU A 1 82 ? -3.794 10.784 5.489 1.00 90.50 82 GLU A C 1
ATOM 628 O O . GLU A 1 82 ? -3.707 11.872 6.055 1.00 90.50 82 GLU A O 1
ATOM 633 N N . TYR A 1 83 ? -3.170 10.540 4.331 1.00 89.62 83 TYR A N 1
ATOM 634 C CA . TYR A 1 83 ? -2.144 11.433 3.770 1.00 89.62 83 TYR A CA 1
ATOM 635 C C . TYR A 1 83 ? -2.372 11.842 2.307 1.00 89.62 83 TYR A C 1
ATOM 637 O O . TYR A 1 83 ? -1.613 12.649 1.771 1.00 89.62 83 TYR A O 1
ATOM 645 N N . GLY A 1 84 ? -3.379 11.280 1.639 1.00 85.94 84 GLY A N 1
ATOM 646 C CA . GLY A 1 84 ? -3.548 11.355 0.187 1.00 85.94 84 GLY A CA 1
ATOM 647 C C . GLY A 1 84 ? -4.218 12.615 -0.348 1.00 85.94 84 GLY A C 1
ATOM 648 O O . GLY A 1 84 ? -4.298 12.749 -1.560 1.00 85.94 84 GLY A O 1
ATOM 649 N N . GLU A 1 85 ? -4.678 13.542 0.499 1.00 84.50 85 GLU A N 1
ATOM 650 C CA . GLU A 1 85 ? -5.463 14.713 0.064 1.00 84.50 85 GLU A CA 1
ATOM 651 C C . GLU A 1 85 ? -4.780 15.498 -1.067 1.00 84.50 85 GLU A C 1
ATOM 653 O O . GLU A 1 85 ? -5.398 15.761 -2.095 1.00 84.50 85 GLU A O 1
ATOM 658 N N . LYS A 1 86 ? -3.480 15.787 -0.924 1.00 81.69 86 LYS A N 1
ATOM 659 C CA . LYS A 1 86 ? -2.699 16.496 -1.951 1.00 81.69 86 LYS A CA 1
ATOM 660 C C . LYS A 1 86 ? -2.368 15.636 -3.166 1.00 81.69 86 LYS A C 1
ATOM 662 O O . LYS A 1 86 ? -2.324 16.141 -4.278 1.00 81.69 86 LYS A O 1
ATOM 667 N N . GLU A 1 87 ? -2.117 14.346 -2.959 1.00 81.00 87 GLU A N 1
ATOM 668 C CA . GLU A 1 87 ? -1.742 13.422 -4.038 1.00 81.00 87 GLU A CA 1
ATOM 669 C C . GLU A 1 87 ? -2.934 13.049 -4.929 1.00 81.00 87 GLU A C 1
ATOM 671 O O . GLU A 1 87 ? -2.742 12.609 -6.059 1.00 81.00 87 GLU A O 1
ATOM 676 N N . LEU A 1 88 ? -4.162 13.218 -4.430 1.00 84.19 88 LEU A N 1
ATOM 677 C CA . LEU A 1 88 ? -5.404 12.968 -5.161 1.00 84.19 88 LEU A CA 1
ATOM 678 C C . LEU A 1 88 ? -5.934 14.214 -5.886 1.00 84.19 88 LEU A C 1
ATOM 680 O O . LEU A 1 88 ? -6.851 14.098 -6.701 1.00 84.19 88 LEU A O 1
ATOM 684 N N . GLU A 1 89 ? -5.383 15.400 -5.617 1.00 83.44 89 GLU A N 1
ATOM 685 C CA . GLU A 1 89 ? -5.835 16.641 -6.242 1.00 83.44 89 GLU A CA 1
ATOM 686 C C . GLU A 1 89 ? -5.584 16.604 -7.759 1.00 83.44 89 GLU A C 1
ATOM 688 O O . GLU A 1 89 ? -4.460 16.437 -8.232 1.00 83.44 89 GLU A O 1
ATOM 693 N N . GLY A 1 90 ? -6.660 16.722 -8.542 1.00 76.69 90 GLY A N 1
ATOM 694 C CA . GLY A 1 90 ? -6.600 16.677 -10.006 1.00 76.69 90 GLY A CA 1
ATOM 695 C C . GLY A 1 90 ? -6.397 15.282 -10.609 1.00 76.69 90 GLY A C 1
ATOM 696 O O . GLY A 1 90 ? -6.280 15.1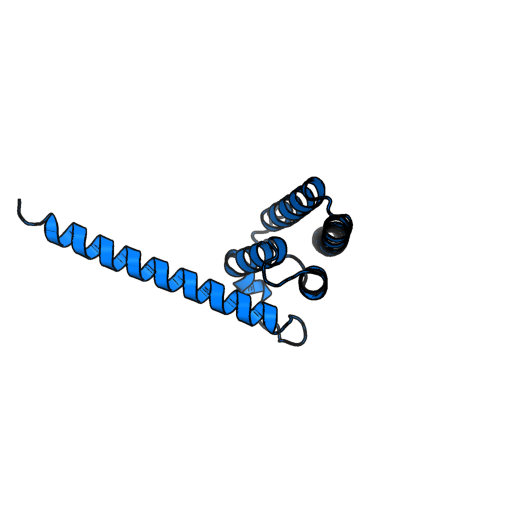79 -11.829 1.00 76.69 90 GLY A O 1
ATOM 697 N N . LYS A 1 91 ? -6.380 14.218 -9.792 1.00 79.56 91 LYS A N 1
ATOM 698 C CA . LYS A 1 91 ? -6.279 12.832 -10.266 1.00 79.56 91 LYS A CA 1
ATOM 699 C C . LYS A 1 91 ? -7.633 12.291 -10.710 1.00 79.56 91 LYS A C 1
ATOM 701 O O . LYS A 1 91 ? -8.649 12.513 -10.051 1.00 79.56 91 LYS A O 1
ATOM 706 N N . THR A 1 92 ? -7.651 11.564 -11.825 1.00 76.81 92 THR A N 1
ATOM 707 C CA . THR A 1 92 ? -8.880 10.989 -12.403 1.00 76.81 92 THR A CA 1
ATOM 708 C C . THR A 1 92 ? -8.937 9.469 -12.231 1.00 76.81 92 THR A C 1
ATOM 710 O O . THR A 1 92 ? -7.965 8.816 -11.843 1.00 76.81 92 THR A O 1
ATOM 713 N N . THR A 1 93 ? -10.086 8.876 -12.568 1.00 73.88 93 THR A N 1
ATOM 714 C CA . THR A 1 93 ? -10.272 7.414 -12.637 1.00 73.88 93 THR A CA 1
ATOM 715 C C . THR A 1 93 ? -9.480 6.741 -13.760 1.00 73.88 93 THR A C 1
ATOM 717 O O . THR A 1 93 ? -9.488 5.521 -13.870 1.00 73.88 93 THR A O 1
ATOM 720 N N . GLU A 1 94 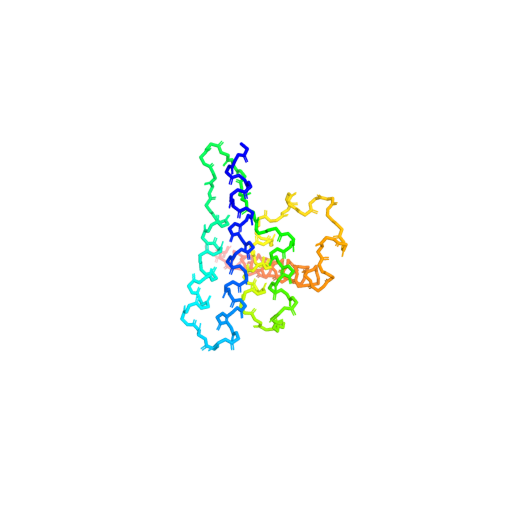? -8.824 7.510 -14.632 1.00 76.12 94 GLU A N 1
ATOM 721 C CA . GLU A 1 94 ? -7.897 6.953 -15.622 1.00 76.12 94 GLU A CA 1
ATOM 722 C C . GLU A 1 94 ? -6.551 6.597 -14.976 1.00 76.12 94 GLU A C 1
ATOM 724 O O . GLU A 1 94 ? -5.879 5.662 -15.408 1.00 76.12 94 GLU A O 1
ATOM 729 N N . GLU A 1 95 ? -6.170 7.314 -13.914 1.00 76.75 95 GLU A N 1
ATOM 730 C CA . GLU A 1 95 ? -4.922 7.083 -13.187 1.00 76.75 95 GLU A CA 1
ATOM 731 C C . GLU A 1 95 ? -5.110 6.092 -12.035 1.00 76.75 95 GLU A C 1
ATOM 733 O O . GLU A 1 95 ? -4.238 5.260 -11.796 1.00 76.75 95 GLU A O 1
ATOM 738 N N . PHE A 1 96 ? -6.248 6.144 -11.341 1.00 79.88 96 PHE A N 1
ATOM 739 C CA . PHE A 1 96 ? -6.587 5.223 -10.255 1.00 79.88 96 PHE A CA 1
ATOM 740 C C . PHE A 1 96 ? -7.815 4.384 -10.608 1.00 79.88 96 PHE A C 1
ATOM 742 O O . PHE A 1 96 ? -8.797 4.902 -11.132 1.00 79.88 96 PHE A O 1
ATOM 749 N N . SER A 1 97 ? -7.790 3.097 -10.254 1.00 82.69 97 SER A N 1
ATOM 750 C CA . SER A 1 97 ? -8.944 2.202 -10.414 1.00 82.69 97 SER A CA 1
ATOM 751 C C . SER A 1 97 ? -10.197 2.761 -9.721 1.00 82.69 97 SER A C 1
ATOM 753 O O . SER A 1 97 ? -10.120 3.307 -8.617 1.00 82.69 97 SER A O 1
ATOM 755 N N . ALA A 1 98 ? -11.368 2.581 -10.339 1.00 86.25 98 ALA A N 1
ATOM 756 C CA . ALA A 1 98 ? -12.651 2.925 -9.726 1.00 86.25 98 ALA A CA 1
ATOM 757 C C . ALA A 1 98 ? -12.836 2.227 -8.365 1.00 86.25 98 ALA A C 1
ATOM 759 O O . ALA A 1 98 ? -13.291 2.855 -7.408 1.00 86.25 98 ALA A O 1
ATOM 760 N N . ASP A 1 99 ? -12.391 0.974 -8.248 1.00 86.19 99 ASP A N 1
ATOM 761 C CA . ASP A 1 99 ? -12.472 0.189 -7.011 1.00 86.19 99 ASP A CA 1
ATOM 762 C C . ASP A 1 99 ? -11.674 0.838 -5.878 1.00 86.19 99 ASP A C 1
ATOM 764 O O . ASP A 1 99 ? -12.095 0.825 -4.721 1.00 86.19 99 ASP A O 1
ATOM 768 N N . PHE A 1 100 ? -10.541 1.466 -6.207 1.00 90.12 100 PHE A N 1
ATOM 769 C CA . PHE A 1 100 ? -9.743 2.197 -5.229 1.00 90.12 100 PHE A CA 1
ATOM 770 C C . PHE A 1 100 ? -10.516 3.395 -4.668 1.00 90.12 100 PHE A C 1
ATOM 772 O O . PHE A 1 100 ? -10.565 3.576 -3.452 1.00 90.12 100 PHE A O 1
ATOM 779 N N . PHE A 1 101 ? -11.175 4.183 -5.522 1.00 91.00 101 PHE A N 1
ATOM 780 C CA . PHE A 1 101 ? -11.991 5.313 -5.068 1.00 91.00 101 PHE A CA 1
ATOM 781 C C . PHE A 1 101 ? -13.216 4.870 -4.267 1.00 91.00 101 PHE A C 1
ATOM 783 O O . PHE A 1 101 ? -13.576 5.526 -3.285 1.00 91.00 101 PHE A O 1
ATOM 790 N N . VAL A 1 102 ? -13.845 3.753 -4.634 1.00 91.25 102 VAL A N 1
ATOM 791 C CA . VAL A 1 102 ? -14.947 3.162 -3.858 1.00 91.25 102 VAL A CA 1
ATOM 792 C C . VAL A 1 102 ? -14.461 2.736 -2.470 1.00 91.25 102 VAL A C 1
ATOM 794 O O . VAL A 1 102 ? -15.085 3.079 -1.462 1.00 91.25 102 VAL A O 1
ATOM 797 N N . ALA A 1 103 ? -13.316 2.058 -2.384 1.00 90.88 103 ALA A N 1
ATOM 798 C CA . ALA A 1 103 ? -12.738 1.651 -1.107 1.00 90.88 103 ALA A CA 1
ATOM 799 C C . ALA A 1 103 ? -12.328 2.864 -0.252 1.00 90.88 103 ALA A C 1
ATOM 801 O O . ALA A 1 103 ? -12.631 2.919 0.943 1.00 90.88 103 ALA A O 1
ATOM 802 N N . LEU A 1 104 ? -11.701 3.868 -0.869 1.00 92.94 104 LEU A N 1
ATOM 803 C CA . LEU A 1 104 ? -11.268 5.094 -0.206 1.00 92.94 104 LEU A CA 1
ATOM 804 C C . LEU A 1 104 ? -12.446 5.914 0.322 1.00 92.94 104 LEU A C 1
ATOM 806 O O . LEU A 1 104 ? -12.458 6.294 1.492 1.00 92.94 104 LEU A O 1
ATOM 810 N N . SER A 1 105 ? -13.463 6.153 -0.504 1.00 92.38 105 SER A N 1
ATOM 811 C CA . SER A 1 105 ? -14.670 6.874 -0.085 1.00 92.38 105 SER A CA 1
ATOM 812 C C . SER A 1 105 ? -15.391 6.152 1.054 1.00 92.38 105 SER A C 1
ATOM 814 O O . SER A 1 105 ? -15.713 6.779 2.065 1.00 92.38 105 SER A O 1
ATOM 816 N N . SER A 1 106 ? -15.549 4.829 0.958 1.00 91.75 106 SER A N 1
ATOM 817 C CA . SER A 1 106 ? -16.118 4.004 2.032 1.00 91.75 106 SER A CA 1
ATOM 818 C C . SER A 1 106 ? -15.330 4.154 3.332 1.00 91.75 106 SER A C 1
ATOM 820 O O . SER A 1 106 ? -15.906 4.321 4.411 1.00 91.75 106 SER A O 1
ATOM 822 N N . ARG A 1 107 ? -13.996 4.164 3.237 1.00 92.06 107 ARG A N 1
ATOM 823 C CA . ARG A 1 107 ? -13.121 4.326 4.394 1.00 92.06 107 ARG A CA 1
ATOM 824 C C . ARG A 1 107 ? -13.234 5.708 5.036 1.00 92.06 107 ARG A C 1
ATOM 826 O O . ARG A 1 107 ? -13.313 5.795 6.263 1.00 92.06 107 ARG A O 1
ATOM 833 N N . LEU A 1 108 ? -13.270 6.768 4.232 1.00 90.31 108 LEU A N 1
ATOM 834 C CA . LEU A 1 108 ? -13.433 8.146 4.703 1.00 90.31 108 LEU A CA 1
ATOM 835 C C . LEU A 1 108 ? -14.786 8.346 5.399 1.00 90.31 108 LEU A C 1
ATOM 837 O O . LEU A 1 108 ? -14.843 8.952 6.470 1.00 90.31 108 LEU A O 1
ATOM 841 N N . MET A 1 109 ? -15.863 7.779 4.848 1.00 89.88 109 MET A N 1
ATOM 842 C CA . MET A 1 109 ? -17.193 7.837 5.465 1.00 89.88 109 MET A CA 1
ATOM 843 C C . MET A 1 109 ? -17.243 7.072 6.789 1.00 89.88 109 MET A C 1
ATOM 845 O O . MET A 1 109 ? -17.748 7.596 7.781 1.00 89.88 109 MET A O 1
ATOM 849 N N . ALA A 1 110 ? -16.643 5.879 6.852 1.00 87.69 110 ALA A N 1
ATOM 850 C CA . ALA A 1 110 ? -16.565 5.101 8.088 1.00 87.69 110 ALA A CA 1
ATOM 851 C C . ALA A 1 110 ? -15.812 5.837 9.213 1.0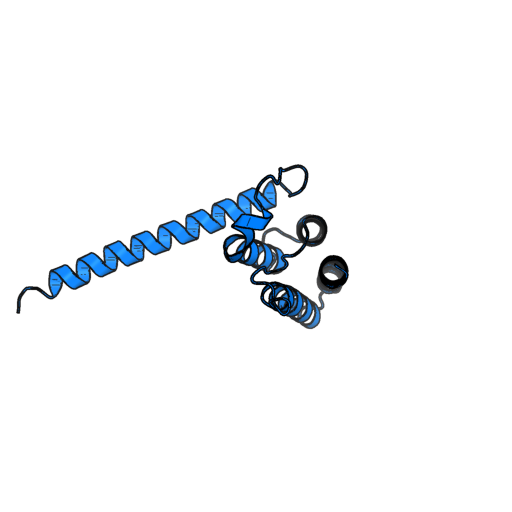0 87.69 110 ALA A C 1
ATOM 853 O O . ALA A 1 110 ? -16.135 5.674 10.391 1.00 87.69 110 ALA A O 1
ATOM 854 N N . THR A 1 111 ? -14.816 6.659 8.872 1.00 82.38 111 THR A N 1
ATOM 855 C CA . THR A 1 111 ? -14.086 7.478 9.852 1.00 82.38 111 THR A CA 1
ATOM 856 C C . THR A 1 111 ? -14.951 8.613 10.405 1.00 82.38 111 THR A C 1
ATOM 858 O O . THR A 1 111 ? -14.919 8.849 11.611 1.00 82.38 111 THR A O 1
ATOM 861 N N . ARG A 1 112 ? -15.772 9.258 9.564 1.00 73.12 112 ARG A N 1
ATOM 862 C CA . ARG A 1 112 ? -16.676 10.346 9.984 1.00 73.12 112 ARG A CA 1
ATOM 863 C C . ARG A 1 112 ? -17.760 9.872 10.948 1.00 73.12 112 ARG A C 1
ATOM 865 O O . ARG A 1 112 ? -17.978 10.507 11.972 1.00 73.12 112 ARG A O 1
ATOM 872 N N . VAL A 1 113 ? -18.385 8.726 10.667 1.00 75.50 113 VAL A N 1
ATOM 873 C CA . VAL A 1 113 ? -19.425 8.154 11.546 1.00 75.50 113 VAL A CA 1
ATOM 874 C C . VAL A 1 113 ? -18.885 7.947 12.967 1.00 75.50 113 VAL A C 1
ATOM 876 O O . VAL A 1 113 ? -19.502 8.368 13.938 1.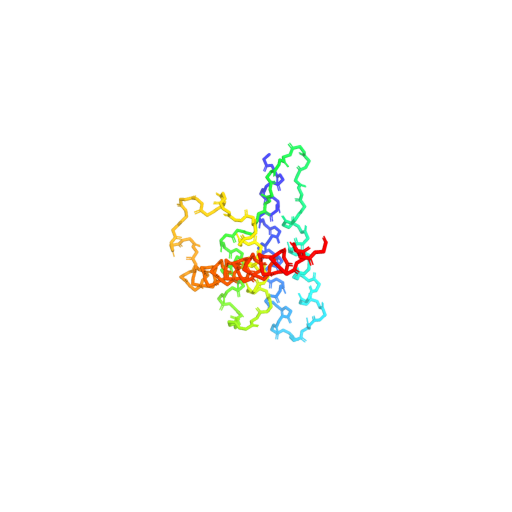00 75.50 113 VAL A O 1
ATOM 879 N N . ARG A 1 114 ? -17.663 7.413 13.093 1.00 68.19 114 ARG A N 1
ATOM 880 C CA . ARG A 1 114 ? -17.022 7.176 14.398 1.00 68.19 114 ARG A CA 1
ATOM 881 C C . ARG A 1 114 ? -16.664 8.445 15.172 1.00 68.19 114 ARG A C 1
ATOM 883 O O . ARG A 1 114 ? -16.500 8.366 16.387 1.00 68.19 114 ARG A O 1
ATOM 890 N N . GLN A 1 115 ? -16.446 9.570 14.495 1.00 69.19 115 GLN A N 1
ATOM 891 C CA . GLN A 1 115 ? -16.179 10.847 15.165 1.00 69.19 115 GLN A CA 1
ATOM 892 C C . GLN A 1 115 ? -17.469 11.408 15.766 1.00 69.19 115 GLN A C 1
ATOM 894 O O . GLN A 1 115 ? -17.477 11.752 16.945 1.00 69.19 115 GLN A O 1
ATOM 899 N N . ASN A 1 116 ? -18.568 11.361 15.011 1.00 68.25 116 ASN A N 1
ATOM 900 C CA . ASN A 1 116 ? -19.877 11.817 15.477 1.00 68.25 116 ASN A CA 1
ATOM 901 C C . ASN A 1 116 ? -20.373 11.009 16.691 1.00 68.25 116 ASN A C 1
ATOM 903 O O . ASN A 1 116 ? -20.806 11.596 17.679 1.00 68.25 116 ASN A O 1
ATOM 907 N N . ASP A 1 117 ? -20.216 9.680 16.678 1.00 71.44 117 ASP A N 1
ATOM 908 C CA . ASP A 1 117 ? -20.627 8.823 17.804 1.00 71.44 117 ASP A CA 1
ATOM 909 C C . ASP A 1 117 ? -19.852 9.131 19.101 1.00 71.44 117 ASP A C 1
ATOM 911 O O . ASP A 1 117 ? -20.386 9.029 20.209 1.00 71.44 117 ASP A O 1
ATOM 915 N N . LYS A 1 118 ? -18.574 9.517 18.981 1.00 67.19 118 LYS A N 1
ATOM 916 C CA . LYS A 1 118 ? -17.742 9.897 20.133 1.00 67.19 118 LYS A CA 1
ATOM 917 C C . LYS A 1 118 ? -18.133 11.258 20.700 1.00 67.19 118 LYS A C 1
ATOM 919 O O . LYS A 1 118 ? -18.122 11.421 21.919 1.00 67.19 118 LYS A O 1
ATOM 924 N N . GLU A 1 119 ? -18.477 12.214 19.843 1.00 65.62 119 GLU A N 1
ATOM 925 C CA . GLU A 1 119 ? -18.926 13.544 20.265 1.00 65.62 119 GLU A CA 1
ATOM 926 C C . GLU A 1 119 ? -20.296 13.480 20.954 1.00 65.62 119 GLU A C 1
ATOM 928 O O . GLU A 1 119 ? -20.467 14.046 22.033 1.00 65.62 119 GLU A O 1
ATOM 933 N N . GLU A 1 120 ? -21.244 12.704 20.419 1.00 62.91 120 GLU A N 1
ATOM 934 C CA . GLU A 1 120 ? -22.551 12.499 21.057 1.00 62.91 120 GLU A CA 1
ATOM 935 C C . GLU A 1 120 ? -22.454 11.768 22.408 1.00 62.91 120 GLU A C 1
ATOM 937 O O . GLU A 1 120 ? -23.213 12.068 23.336 1.00 62.91 120 GLU A O 1
ATOM 942 N N . GLY A 1 121 ? -21.507 10.835 22.555 1.00 61.69 121 GLY A N 1
ATOM 943 C CA . GLY A 1 121 ? -21.213 10.177 23.831 1.00 61.69 121 GLY A CA 1
ATOM 944 C C . GLY A 1 121 ? -20.627 11.132 24.877 1.00 61.69 121 GLY A C 1
ATOM 945 O O . GLY A 1 121 ? -21.095 11.162 26.016 1.00 61.69 121 GLY A O 1
ATOM 946 N N . ALA A 1 122 ? -19.659 11.967 24.485 1.00 61.06 122 ALA A N 1
ATOM 947 C CA . ALA A 1 122 ? -19.017 12.932 25.379 1.00 61.06 122 ALA A CA 1
ATOM 948 C C . ALA A 1 122 ? -19.985 14.027 25.867 1.00 61.06 122 ALA A C 1
ATOM 950 O O . ALA A 1 122 ? -19.941 14.425 27.032 1.00 61.06 122 ALA A O 1
ATOM 951 N N . ILE A 1 123 ? -20.907 14.483 25.011 1.00 60.50 123 ILE A N 1
ATOM 952 C CA . ILE A 1 123 ? -21.938 15.467 25.385 1.00 60.50 123 ILE A CA 1
ATOM 953 C C . ILE A 1 123 ? -22.894 14.893 26.445 1.00 60.50 123 ILE A C 1
ATOM 955 O O . ILE A 1 123 ? -23.299 15.607 27.367 1.00 60.50 123 ILE A O 1
ATOM 959 N N . LYS A 1 124 ? -23.222 13.596 26.367 1.00 59.75 124 LYS A N 1
ATOM 960 C CA . LYS A 1 124 ? -24.066 12.933 27.374 1.00 59.75 124 LYS A CA 1
ATOM 961 C C . LYS A 1 124 ? -23.368 12.806 28.729 1.00 59.75 124 LYS A C 1
ATOM 963 O O . LYS A 1 124 ? -24.008 13.090 29.736 1.00 59.75 124 LYS A O 1
ATOM 968 N N . GLU A 1 125 ? -22.078 12.465 28.767 1.00 57.59 125 GLU A N 1
ATOM 969 C CA . GLU A 1 125 ? -21.322 12.349 30.027 1.00 57.59 125 GLU A CA 1
ATOM 970 C C . GLU A 1 125 ? -21.156 13.695 30.754 1.00 57.59 125 GLU A C 1
ATOM 972 O O . GLU A 1 125 ? -21.314 13.765 31.977 1.00 57.59 125 GLU A O 1
ATOM 977 N N . VAL A 1 126 ? -20.912 14.784 30.015 1.00 58.78 126 VAL A N 1
ATOM 978 C CA . VAL A 1 126 ? -20.812 16.139 30.590 1.00 58.78 126 VAL A CA 1
ATOM 979 C C . VAL A 1 126 ? -22.161 16.612 31.148 1.00 58.78 126 VAL A C 1
ATOM 981 O O . VAL A 1 126 ? -22.202 17.233 32.210 1.00 58.78 126 VAL A O 1
ATOM 984 N N . SER A 1 127 ? -23.279 16.264 30.500 1.00 57.41 127 SER A N 1
ATOM 985 C CA . SER A 1 127 ? -24.623 16.614 30.984 1.00 57.41 127 SER A CA 1
ATOM 986 C C . SER A 1 127 ? -25.015 15.891 32.281 1.00 57.41 127 SER A C 1
ATOM 988 O O . SER A 1 127 ? -25.818 16.425 33.046 1.00 57.41 127 SER A O 1
ATOM 990 N N . THR A 1 128 ? -24.468 14.703 32.554 1.00 58.50 128 THR A N 1
ATOM 991 C CA . THR A 1 128 ? -24.722 13.955 33.801 1.00 58.50 128 THR A CA 1
ATOM 992 C C . THR A 1 128 ? -23.879 14.417 34.991 1.00 58.50 128 THR A C 1
ATOM 994 O O . THR A 1 128 ? -24.290 14.209 36.130 1.00 58.50 128 THR A O 1
ATOM 997 N N . ASN A 1 129 ? -22.749 15.092 34.762 1.00 57.09 129 ASN A N 1
ATOM 998 C CA . ASN A 1 129 ? -21.841 15.526 35.833 1.00 57.09 129 ASN A CA 1
ATOM 999 C C . ASN A 1 129 ? -22.100 16.959 36.347 1.00 57.09 129 ASN A C 1
ATOM 1001 O O . ASN A 1 129 ? -21.391 17.420 37.233 1.00 57.09 129 ASN A O 1
ATOM 1005 N N . SER A 1 130 ? -23.124 17.659 35.841 1.00 51.28 130 SER A N 1
ATOM 1006 C CA . SER A 1 130 ? -23.471 19.045 36.220 1.00 51.28 130 SER A CA 1
ATOM 1007 C C . SER A 1 130 ? -24.522 19.159 37.349 1.00 51.28 130 SER A C 1
ATOM 1009 O O . SER A 1 130 ? -25.191 20.187 37.465 1.00 51.28 130 SER A O 1
ATOM 1011 N N . TRP A 1 131 ? -24.703 18.116 38.164 1.00 53.81 131 TRP A N 1
ATOM 1012 C CA . TRP A 1 131 ? -25.683 18.073 39.266 1.00 53.81 131 TRP A CA 1
ATOM 1013 C C . TRP A 1 131 ? -25.063 17.641 40.606 1.00 53.81 131 TRP A C 1
ATOM 1015 O O . TRP A 1 131 ? -25.674 16.870 41.344 1.00 53.81 131 TRP A O 1
ATOM 1025 N N . TRP A 1 132 ? -23.864 18.136 40.924 1.00 53.38 132 TRP A N 1
ATOM 1026 C CA . TRP A 1 132 ? -23.278 18.077 42.270 1.00 53.38 132 TRP A CA 1
ATOM 1027 C C . TRP A 1 132 ? -22.501 19.356 42.567 1.00 53.38 132 TRP A C 1
ATOM 1029 O O . TRP A 1 132 ? -21.809 19.841 41.643 1.00 53.38 132 TRP A O 1
#

Foldseek 3Di:
DVVLVVLQVVLQVLLVQLLVCVVVVVVVVNVVSLVVLLVQQPDDDVPDPAGRHHFLNSLCSNVVRDDPPDPSLVSSLVSCLVHVPVVCVPDDCVSHPPVSVVSNVVVNVVVVVVVVVVVVVVVVVVVVVPPD

pLDDT: mean 84.16, std 12.97, range [51.28, 97.88]